Protei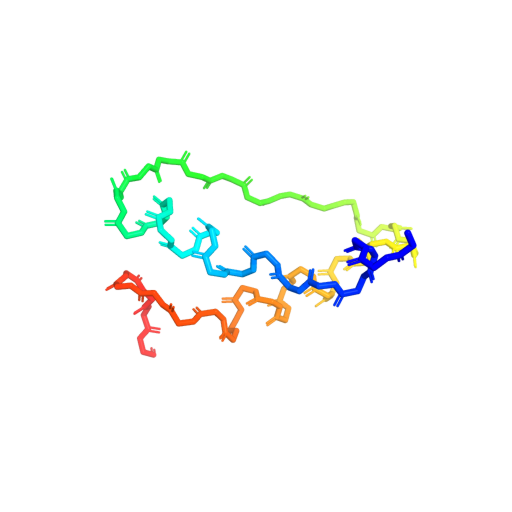n AF-A0A7R8ZVH4-F1 (afdb_monomer)

Structure (mmCIF, N/CA/C/O backbone):
data_AF-A0A7R8ZVH4-F1
#
_entry.id   AF-A0A7R8ZVH4-F1
#
loop_
_atom_site.group_PDB
_atom_site.id
_atom_site.type_symbol
_atom_site.label_atom_id
_atom_site.label_alt_id
_atom_site.label_comp_id
_atom_site.label_asym_id
_atom_site.label_entity_id
_atom_site.label_seq_id
_atom_site.pdbx_PDB_ins_code
_atom_site.Cartn_x
_atom_site.Cartn_y
_atom_site.Cartn_z
_atom_site.occupancy
_atom_site.B_iso_or_equiv
_atom_site.auth_seq_id
_atom_site.auth_comp_id
_atom_site.auth_asym_id
_atom_site.auth_atom_id
_atom_site.pdbx_PDB_model_num
ATOM 1 N N . MET A 1 1 ? 9.289 16.383 -14.168 1.00 59.91 1 MET A N 1
ATOM 2 C CA . MET A 1 1 ? 10.385 15.459 -13.800 1.00 59.91 1 MET A CA 1
ATOM 3 C C . MET A 1 1 ? 10.325 15.006 -12.339 1.00 59.91 1 MET A C 1
ATOM 5 O O . MET A 1 1 ? 10.712 13.883 -12.078 1.00 59.91 1 MET A O 1
ATOM 9 N N . GLY A 1 2 ? 9.821 15.811 -11.394 1.00 81.62 2 GLY A N 1
ATOM 10 C CA . GLY A 1 2 ? 9.782 15.450 -9.967 1.00 81.62 2 GLY A CA 1
ATOM 11 C C . GLY A 1 2 ? 8.554 14.664 -9.499 1.00 81.62 2 GLY A C 1
ATOM 12 O O . GLY A 1 2 ? 8.106 14.928 -8.396 1.00 81.62 2 GLY A O 1
ATOM 13 N N . ASP A 1 3 ? 7.978 13.784 -10.320 1.00 87.44 3 ASP A N 1
ATOM 14 C CA . ASP A 1 3 ? 6.856 12.910 -9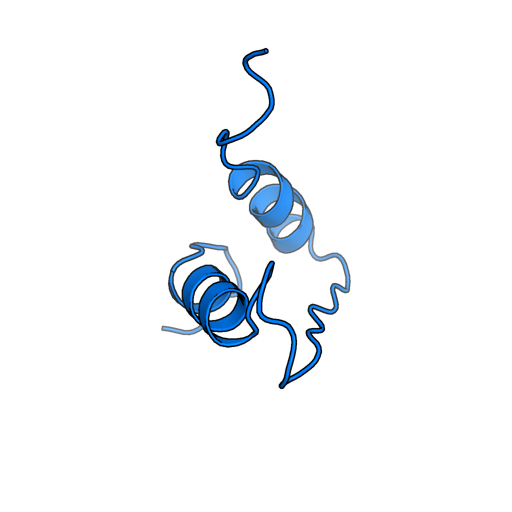.908 1.00 87.44 3 ASP A CA 1
ATOM 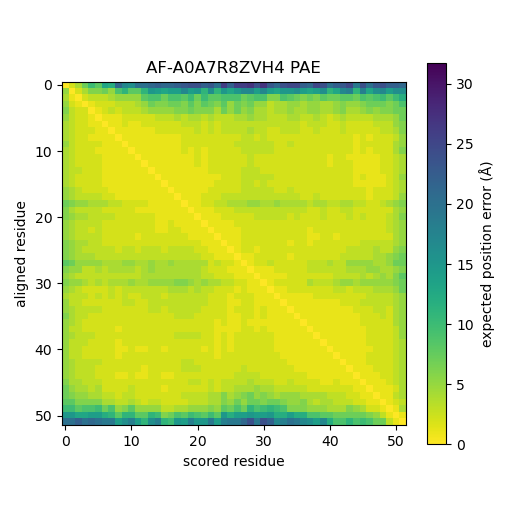15 C C . ASP A 1 3 ? 7.367 11.504 -9.541 1.00 87.44 3 ASP A C 1
ATOM 17 O O . ASP A 1 3 ? 7.041 10.943 -8.496 1.00 87.44 3 ASP A O 1
ATOM 21 N N . VAL A 1 4 ? 8.298 10.988 -10.350 1.00 87.81 4 VAL A N 1
ATOM 22 C CA . VAL A 1 4 ? 8.958 9.696 -10.143 1.00 87.81 4 VAL A CA 1
ATOM 23 C C . VAL A 1 4 ? 9.843 9.747 -8.888 1.00 87.81 4 VAL A C 1
ATOM 25 O O . VAL A 1 4 ? 10.569 10.715 -8.684 1.00 87.81 4 VAL A O 1
ATOM 28 N N . MET A 1 5 ? 9.800 8.682 -8.080 1.00 88.88 5 MET A N 1
ATOM 29 C CA . MET A 1 5 ? 10.472 8.494 -6.777 1.00 88.88 5 MET A CA 1
ATOM 30 C C . MET A 1 5 ? 9.816 9.139 -5.547 1.00 88.88 5 MET A C 1
ATOM 32 O O . MET A 1 5 ? 10.282 8.896 -4.433 1.00 88.88 5 MET A O 1
ATOM 36 N N . ASN A 1 6 ? 8.715 9.881 -5.682 1.00 91.94 6 ASN A N 1
ATOM 37 C CA . ASN A 1 6 ? 7.974 10.329 -4.500 1.00 91.94 6 ASN A CA 1
ATOM 38 C C . ASN A 1 6 ? 7.104 9.205 -3.939 1.00 91.94 6 ASN A C 1
ATOM 40 O O . ASN A 1 6 ? 6.352 8.552 -4.663 1.00 91.94 6 ASN A O 1
ATOM 44 N N . SER A 1 7 ? 7.159 9.011 -2.623 1.00 92.69 7 SER A N 1
ATOM 45 C CA . SER A 1 7 ? 6.314 8.020 -1.967 1.00 92.69 7 SER A CA 1
ATOM 46 C C . SER A 1 7 ? 4.847 8.454 -1.943 1.00 92.69 7 SER A C 1
ATOM 48 O O . SER A 1 7 ? 4.504 9.562 -1.525 1.00 92.69 7 SER A O 1
ATOM 50 N N . VAL A 1 8 ? 3.960 7.528 -2.305 1.00 94.94 8 VAL A N 1
ATOM 51 C CA . VAL A 1 8 ? 2.502 7.670 -2.163 1.00 94.94 8 VAL A CA 1
ATOM 52 C C . VAL A 1 8 ? 1.950 6.926 -0.942 1.00 94.94 8 VAL A C 1
ATOM 54 O O . VAL A 1 8 ? 0.734 6.840 -0.776 1.00 94.94 8 VAL A O 1
ATOM 57 N N . ALA A 1 9 ? 2.825 6.423 -0.062 1.00 95.81 9 ALA A N 1
ATOM 58 C CA . ALA A 1 9 ? 2.457 5.662 1.137 1.00 95.81 9 ALA A CA 1
ATOM 59 C C . ALA A 1 9 ? 1.406 6.378 2.002 1.00 95.81 9 ALA A C 1
ATOM 61 O O . ALA A 1 9 ? 0.449 5.762 2.460 1.00 95.81 9 ALA A O 1
ATOM 62 N N . HIS A 1 10 ? 1.540 7.699 2.154 1.00 96.06 10 HIS A N 1
ATOM 63 C CA . HIS A 1 10 ? 0.602 8.527 2.915 1.00 96.06 10 HIS A CA 1
ATOM 64 C C . HIS A 1 10 ? -0.833 8.451 2.370 1.00 96.06 10 HIS A C 1
ATOM 66 O O . HIS A 1 10 ? -1.776 8.380 3.151 1.00 96.06 10 HIS A O 1
ATOM 72 N N . LYS A 1 11 ? -1.009 8.399 1.042 1.00 97.25 11 LYS A N 1
ATOM 73 C CA . LYS A 1 11 ? -2.333 8.286 0.409 1.00 97.25 11 LYS A CA 1
ATOM 74 C C . LYS A 1 11 ? -2.944 6.913 0.656 1.00 97.25 11 LYS A C 1
ATOM 76 O O . LYS A 1 11 ? -4.132 6.812 0.942 1.00 97.25 11 LYS A O 1
ATOM 81 N N . VAL A 1 12 ? -2.123 5.864 0.578 1.00 97.06 12 VAL A N 1
ATOM 82 C CA . VAL A 1 12 ? -2.541 4.496 0.907 1.00 97.06 12 VAL A CA 1
ATOM 83 C C . VAL A 1 12 ? -3.000 4.423 2.361 1.00 97.06 12 VAL A C 1
ATOM 85 O O . VAL A 1 12 ? -4.097 3.936 2.617 1.00 97.06 12 VAL A O 1
ATOM 88 N N . LYS A 1 13 ? -2.223 4.981 3.298 1.00 97.31 13 LYS A N 1
ATOM 89 C CA . LYS A 1 13 ? -2.596 5.063 4.715 1.00 97.31 13 LYS A CA 1
ATOM 90 C C . LYS A 1 13 ? -3.950 5.748 4.909 1.00 97.31 13 LYS A C 1
ATOM 92 O O . LYS A 1 13 ? -4.793 5.200 5.604 1.00 97.31 13 LYS A O 1
ATOM 97 N N . THR A 1 14 ? -4.202 6.885 4.251 1.00 98.25 14 TH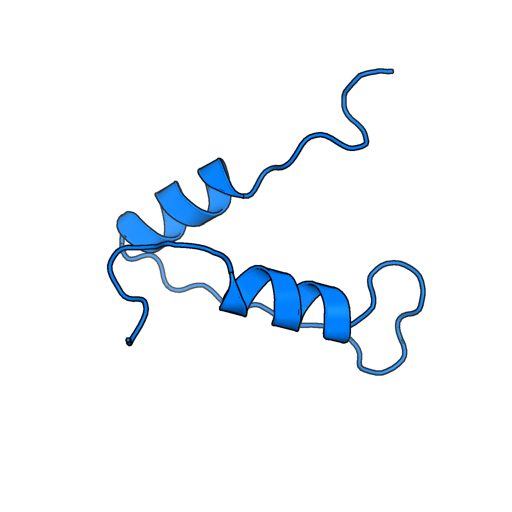R A N 1
ATOM 98 C CA . THR A 1 14 ? -5.506 7.576 4.320 1.00 98.25 14 THR A CA 1
ATOM 99 C C . THR A 1 14 ? -6.668 6.675 3.900 1.00 98.25 14 THR A C 1
ATOM 101 O O . THR A 1 14 ? -7.721 6.703 4.529 1.00 98.25 14 THR A O 1
ATOM 104 N N . ILE A 1 15 ? -6.488 5.865 2.855 1.00 97.69 15 ILE A N 1
ATOM 105 C CA . ILE A 1 15 ? -7.517 4.930 2.379 1.00 97.69 15 ILE A CA 1
ATOM 106 C C . ILE A 1 15 ? -7.720 3.789 3.387 1.00 97.69 15 ILE A C 1
ATOM 108 O O . ILE A 1 15 ? -8.857 3.434 3.691 1.00 97.69 15 ILE A O 1
ATOM 112 N N . LEU A 1 16 ? -6.637 3.225 3.923 1.00 96.19 16 LEU A N 1
ATOM 113 C CA . LEU A 1 16 ? -6.717 2.143 4.906 1.00 96.19 16 LEU A CA 1
ATOM 114 C C . LEU A 1 16 ? -7.361 2.611 6.219 1.00 96.19 16 LEU A C 1
ATOM 116 O O . LEU A 1 16 ? -8.269 1.953 6.719 1.00 96.19 16 LEU A O 1
ATOM 120 N N . ASP A 1 17 ? -6.969 3.782 6.728 1.00 96.56 17 ASP A N 1
ATOM 121 C CA . ASP A 1 17 ? -7.543 4.385 7.939 1.00 96.56 17 ASP A CA 1
ATOM 122 C C . ASP A 1 17 ? -9.017 4.788 7.754 1.00 96.56 17 ASP A C 1
ATOM 124 O O . ASP A 1 17 ? -9.785 4.801 8.713 1.00 96.56 17 ASP A O 1
ATOM 128 N N . ALA A 1 18 ? -9.445 5.069 6.520 1.00 97.25 18 ALA A N 1
ATOM 129 C CA . ALA A 1 18 ? -10.851 5.289 6.182 1.00 97.25 18 ALA A CA 1
ATOM 130 C C . ALA A 1 18 ? -11.669 3.984 6.056 1.00 97.25 18 ALA A C 1
ATOM 132 O O . ALA A 1 18 ? -12.845 4.031 5.691 1.00 97.25 18 ALA A O 1
ATOM 133 N N . ASN A 1 19 ? -11.073 2.828 6.376 1.00 93.94 19 ASN A N 1
ATOM 134 C CA . ASN A 1 19 ? -11.715 1.513 6.424 1.00 93.94 19 ASN A CA 1
ATOM 135 C C . ASN A 1 19 ? -12.299 1.039 5.076 1.00 93.94 19 ASN A C 1
ATOM 137 O O . ASN A 1 19 ? -13.318 0.343 5.018 1.00 93.94 19 ASN A O 1
ATOM 14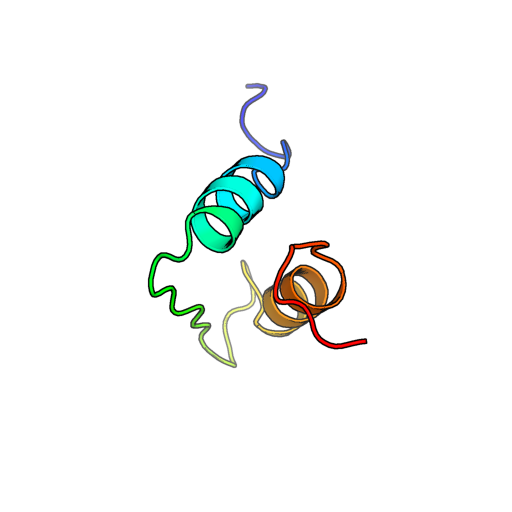1 N N . TYR A 1 20 ? -11.655 1.408 3.964 1.00 96.75 20 TYR A N 1
ATOM 142 C CA . TYR A 1 20 ? -11.983 0.848 2.652 1.00 96.75 20 TYR A CA 1
ATOM 143 C C . TYR A 1 20 ? -11.464 -0.591 2.522 1.00 96.75 20 TYR A C 1
ATOM 145 O O . TYR A 1 20 ? -10.381 -0.930 2.996 1.00 96.75 20 TYR A O 1
ATOM 153 N N . LYS A 1 21 ? -12.203 -1.447 1.804 1.00 95.56 21 LYS A N 1
ATOM 154 C CA . LYS A 1 21 ? -11.713 -2.781 1.422 1.00 95.56 21 LYS A CA 1
ATOM 155 C C . LYS A 1 21 ? -10.664 -2.639 0.320 1.00 95.56 21 LYS A C 1
ATOM 157 O O . LYS A 1 21 ? -11.000 -2.241 -0.793 1.00 95.56 21 LYS A O 1
ATOM 162 N N . VAL A 1 22 ? -9.415 -2.985 0.622 1.00 95.25 22 VAL A N 1
ATOM 163 C CA . VAL A 1 22 ? -8.277 -2.874 -0.303 1.00 95.25 22 VAL A CA 1
ATOM 164 C C . VAL A 1 22 ? -7.636 -4.245 -0.511 1.00 95.25 22 VAL A C 1
ATOM 166 O O . VAL A 1 22 ? -7.455 -5.000 0.441 1.00 95.25 22 VAL A O 1
ATOM 169 N N . LEU A 1 23 ? -7.272 -4.558 -1.756 1.00 96.25 23 LEU A N 1
ATOM 170 C CA . LEU A 1 23 ? -6.508 -5.749 -2.124 1.00 96.25 23 LEU A CA 1
ATOM 171 C C . LEU A 1 23 ? -5.202 -5.324 -2.799 1.00 96.25 23 LEU A C 1
ATOM 173 O O . LEU A 1 23 ? -5.227 -4.679 -3.845 1.00 96.25 23 LEU A O 1
ATOM 177 N N . PHE A 1 24 ? -4.073 -5.736 -2.228 1.00 95.69 24 PHE A N 1
ATOM 178 C CA . PHE A 1 24 ? -2.774 -5.682 -2.893 1.00 95.69 24 PHE A CA 1
ATOM 179 C C . PHE A 1 24 ? -2.495 -7.029 -3.554 1.00 95.69 24 PHE A C 1
ATOM 181 O O . PHE A 1 24 ? -2.600 -8.069 -2.907 1.00 95.69 24 PHE A O 1
ATOM 188 N N . TYR A 1 25 ? -2.128 -7.012 -4.832 1.00 96.25 25 TYR A N 1
ATOM 189 C CA . TYR A 1 25 ? -1.737 -8.204 -5.576 1.00 96.25 25 TYR A CA 1
ATOM 190 C C . TYR A 1 25 ? -0.498 -7.899 -6.421 1.00 96.25 25 TYR A C 1
ATOM 192 O O . TYR A 1 25 ? -0.351 -6.797 -6.946 1.00 96.25 25 TYR A O 1
ATOM 200 N N . SER A 1 26 ? 0.389 -8.883 -6.551 1.00 97.19 26 SER A N 1
ATOM 201 C CA . SER A 1 26 ? 1.599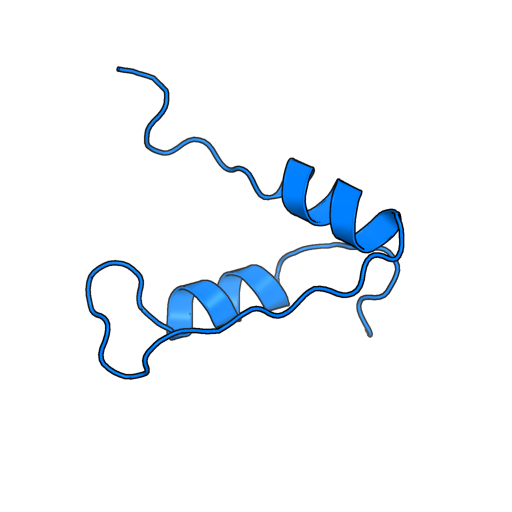 -8.790 -7.371 1.00 97.19 26 SER A CA 1
ATOM 202 C C . SER A 1 26 ? 1.838 -10.127 -8.062 1.00 97.19 26 SER A C 1
ATOM 204 O O . SER A 1 26 ? 1.596 -11.183 -7.474 1.00 97.19 26 SER A O 1
ATOM 206 N N . GLY A 1 27 ? 2.342 -10.097 -9.295 1.00 96.88 27 GLY A N 1
ATOM 207 C CA . GLY A 1 27 ? 2.830 -11.303 -9.960 1.00 96.88 27 GLY A CA 1
ATOM 208 C C . GLY A 1 27 ? 4.150 -11.763 -9.338 1.00 96.88 27 GLY A C 1
ATOM 209 O O . GLY A 1 27 ? 5.063 -10.961 -9.164 1.00 96.88 27 GLY A O 1
ATOM 210 N N . GLN A 1 28 ? 4.282 -13.057 -9.029 1.00 93.81 28 GLN A N 1
ATOM 211 C CA . GLN A 1 28 ? 5.477 -13.584 -8.349 1.00 93.81 28 GLN A CA 1
ATOM 212 C C . GLN A 1 28 ? 6.778 -13.453 -9.171 1.00 93.81 28 GLN A C 1
ATOM 214 O O . GLN A 1 28 ? 7.860 -13.528 -8.598 1.00 93.81 28 GLN A O 1
ATOM 219 N N . LEU A 1 29 ? 6.670 -13.291 -10.499 1.00 96.50 29 LEU A N 1
ATOM 220 C CA . LEU A 1 29 ? 7.799 -13.187 -11.436 1.00 96.50 29 LEU A CA 1
ATOM 221 C C . LEU A 1 29 ? 7.997 -11.768 -12.008 1.00 96.50 29 LEU A C 1
ATOM 223 O O . LEU A 1 29 ? 8.783 -11.600 -12.937 1.00 96.50 29 LEU A O 1
ATOM 227 N N . ASP A 1 30 ? 7.289 -10.753 -11.501 1.00 97.50 30 ASP A N 1
ATOM 228 C CA . ASP A 1 30 ? 7.524 -9.361 -11.910 1.00 97.50 30 ASP A CA 1
ATOM 229 C C . ASP A 1 30 ? 8.891 -8.886 -11.388 1.00 97.50 30 ASP A C 1
ATOM 231 O O . ASP A 1 30 ? 9.187 -9.020 -10.200 1.00 97.50 30 ASP A O 1
ATOM 235 N N . ILE A 1 31 ? 9.732 -8.349 -12.275 1.00 95.69 3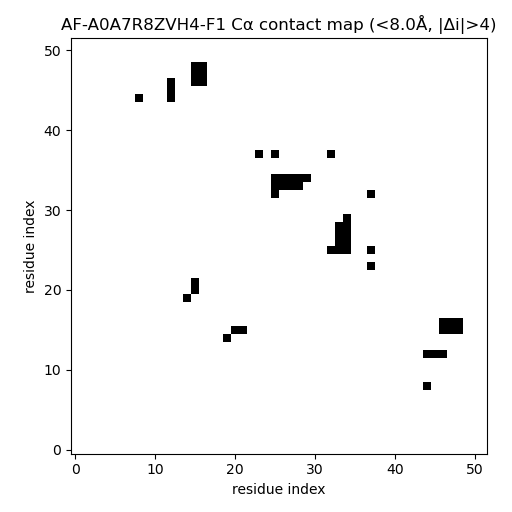1 ILE A N 1
ATOM 236 C CA . ILE A 1 31 ? 11.077 -7.858 -11.937 1.00 95.69 31 ILE A CA 1
ATOM 237 C C . ILE A 1 31 ? 11.150 -6.332 -11.806 1.00 95.69 31 ILE A C 1
ATOM 239 O O . ILE A 1 31 ? 12.108 -5.827 -11.227 1.00 95.69 31 ILE A O 1
ATOM 243 N N . ILE A 1 32 ? 10.170 -5.594 -12.340 1.00 95.88 32 ILE A N 1
ATOM 244 C CA . ILE A 1 32 ? 10.153 -4.124 -12.304 1.00 95.88 32 ILE A CA 1
ATOM 245 C C . ILE A 1 32 ? 9.493 -3.659 -11.004 1.00 95.88 32 ILE A C 1
ATOM 247 O O . ILE A 1 32 ? 10.028 -2.783 -10.324 1.00 95.88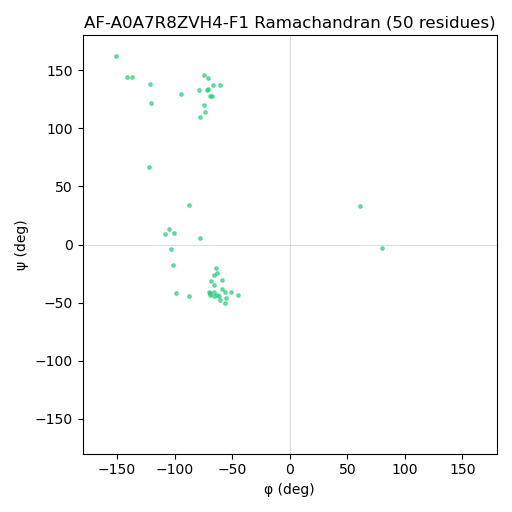 32 ILE A O 1
ATOM 251 N N . VAL A 1 33 ? 8.370 -4.278 -10.622 1.00 95.06 33 VAL A N 1
ATOM 252 C CA . VAL A 1 33 ? 7.669 -4.021 -9.351 1.00 95.06 33 VAL A CA 1
ATOM 253 C C . VAL A 1 33 ? 7.565 -5.326 -8.569 1.00 95.06 33 VAL A C 1
ATOM 255 O O . VAL A 1 33 ? 6.499 -5.912 -8.394 1.00 95.06 33 VAL A O 1
ATOM 258 N N . ALA A 1 34 ? 8.723 -5.817 -8.136 1.00 97.06 34 ALA A N 1
ATOM 259 C CA . ALA A 1 34 ? 8.835 -7.158 -7.588 1.00 97.06 34 ALA A CA 1
ATOM 260 C C . ALA A 1 34 ? 7.970 -7.370 -6.335 1.00 97.06 34 ALA A C 1
ATOM 262 O O . ALA A 1 34 ? 7.967 -6.548 -5.417 1.00 97.06 34 ALA A O 1
ATOM 263 N N . TYR A 1 35 ? 7.305 -8.528 -6.262 1.00 96.88 35 TYR A N 1
ATOM 264 C CA . TYR A 1 35 ? 6.481 -8.951 -5.119 1.00 96.88 35 TYR A CA 1
ATOM 265 C C . TYR A 1 35 ? 7.131 -8.705 -3.737 1.00 96.88 35 TYR A C 1
ATOM 267 O O . TYR A 1 35 ? 6.447 -8.180 -2.850 1.00 96.88 35 TYR A O 1
ATOM 275 N N . PRO A 1 36 ? 8.436 -8.991 -3.518 1.00 96.94 36 PRO A N 1
ATOM 276 C CA . PRO A 1 36 ? 9.084 -8.710 -2.237 1.00 96.94 36 PRO A CA 1
ATOM 277 C C . PRO A 1 36 ? 9.047 -7.231 -1.829 1.00 96.94 36 PRO A C 1
ATOM 279 O O . PRO A 1 36 ? 8.984 -6.938 -0.635 1.00 96.94 36 PRO A O 1
ATOM 282 N N . LEU A 1 37 ? 9.042 -6.296 -2.788 1.00 96.62 37 LEU A N 1
ATOM 283 C CA . LEU A 1 37 ? 8.948 -4.860 -2.509 1.00 96.62 37 LEU A CA 1
ATOM 284 C C . LEU A 1 37 ? 7.560 -4.491 -1.985 1.00 96.62 37 LEU A C 1
ATOM 286 O O . LEU A 1 37 ? 7.463 -3.751 -1.008 1.00 96.62 37 LEU A O 1
ATOM 290 N N . THR A 1 38 ? 6.494 -5.047 -2.568 1.00 96.25 38 THR A N 1
ATOM 291 C CA . THR A 1 38 ? 5.126 -4.874 -2.053 1.00 96.25 38 THR A CA 1
ATOM 292 C C . THR A 1 38 ? 4.990 -5.470 -0.654 1.00 96.25 38 THR A C 1
ATOM 294 O O . THR A 1 38 ? 4.437 -4.820 0.231 1.00 96.25 38 THR A O 1
ATOM 297 N N . LEU A 1 39 ? 5.543 -6.663 -0.412 1.00 95.44 39 LEU A N 1
ATOM 298 C CA . LEU A 1 39 ? 5.523 -7.277 0.918 1.00 95.44 39 LEU A CA 1
ATOM 299 C C . LEU A 1 39 ? 6.260 -6.412 1.952 1.00 95.44 39 LEU A C 1
ATOM 301 O O . LEU A 1 39 ? 5.758 -6.212 3.056 1.00 95.44 39 LEU A O 1
ATOM 305 N N . ASN A 1 40 ? 7.432 -5.879 1.598 1.00 96.06 40 ASN A N 1
ATOM 306 C CA . ASN A 1 40 ? 8.187 -4.990 2.476 1.00 96.06 40 ASN A CA 1
ATOM 307 C C . ASN A 1 40 ? 7.446 -3.668 2.727 1.00 96.06 40 ASN A C 1
ATOM 309 O O . ASN A 1 40 ? 7.403 -3.207 3.864 1.00 96.06 40 ASN A O 1
ATOM 313 N N . PHE A 1 41 ? 6.823 -3.085 1.700 1.00 95.62 41 PHE A N 1
ATOM 314 C CA . PHE A 1 41 ? 5.981 -1.898 1.845 1.00 95.62 41 PHE A CA 1
ATOM 315 C C . PHE A 1 41 ? 4.851 -2.134 2.854 1.00 95.62 41 PHE A C 1
ATOM 317 O O . PHE A 1 41 ? 4.709 -1.354 3.788 1.00 95.62 41 PHE A O 1
ATOM 324 N N . LEU A 1 42 ? 4.102 -3.233 2.720 1.00 93.75 42 LEU A N 1
ATOM 325 C CA . LEU A 1 42 ? 2.976 -3.541 3.609 1.00 93.75 42 LEU A CA 1
ATOM 326 C C . LEU A 1 42 ? 3.409 -3.816 5.054 1.00 93.75 42 LEU A C 1
ATOM 328 O O . LEU A 1 42 ? 2.694 -3.442 5.974 1.00 93.75 42 LEU A O 1
ATOM 332 N N . LYS A 1 43 ? 4.576 -4.437 5.263 1.00 93.88 43 LYS A N 1
ATOM 333 C CA . LYS A 1 43 ? 5.119 -4.700 6.608 1.00 93.88 43 LYS A CA 1
ATOM 334 C C . LYS A 1 43 ? 5.551 -3.435 7.350 1.00 93.88 43 LYS A C 1
ATOM 336 O O . LYS A 1 43 ? 5.494 -3.413 8.571 1.00 93.88 43 LYS A O 1
ATOM 341 N N . ASN A 1 44 ? 6.010 -2.417 6.622 1.00 94.88 44 ASN A N 1
ATOM 342 C CA . ASN A 1 44 ? 6.541 -1.180 7.203 1.00 94.88 44 ASN A CA 1
ATOM 343 C C . ASN A 1 44 ? 5.557 -0.000 7.115 1.00 94.88 44 ASN A C 1
ATOM 345 O O . ASN A 1 44 ? 5.871 1.093 7.578 1.00 94.88 44 ASN A O 1
ATOM 349 N N . LEU A 1 45 ? 4.395 -0.179 6.482 1.00 95.44 45 LEU A N 1
ATOM 350 C CA . LEU A 1 45 ? 3.369 0.853 6.422 1.00 95.44 45 LEU A CA 1
ATOM 351 C C . LEU A 1 45 ? 2.612 0.887 7.749 1.00 95.44 45 LEU A C 1
ATOM 353 O O . LEU A 1 45 ? 1.805 0.004 8.007 1.00 95.44 45 LEU A O 1
ATOM 357 N N . GLU A 1 46 ? 2.817 1.942 8.528 1.00 94.62 46 GLU A N 1
ATOM 358 C CA . GLU A 1 46 ? 2.069 2.183 9.762 1.00 94.62 46 GLU A CA 1
ATOM 359 C C . GLU A 1 46 ? 0.641 2.659 9.459 1.00 94.62 46 GLU A C 1
ATOM 361 O O . GLU A 1 46 ? 0.436 3.702 8.826 1.00 94.62 46 GLU A O 1
ATOM 366 N N . TRP A 1 47 ? -0.366 1.916 9.919 1.00 94.56 47 TRP A N 1
ATOM 367 C CA . TRP A 1 47 ? -1.783 2.282 9.804 1.00 94.56 47 TRP A CA 1
ATOM 368 C C . TRP A 1 47 ? -2.599 1.701 10.965 1.00 94.56 47 TRP A C 1
ATOM 370 O O . TRP A 1 47 ? -2.154 0.796 11.666 1.00 94.56 47 TRP A O 1
ATOM 380 N N . SER A 1 48 ? -3.799 2.235 11.184 1.00 92.62 48 SER A N 1
ATOM 381 C CA . SER A 1 48 ? -4.588 1.996 12.405 1.00 92.62 48 SER A CA 1
ATOM 382 C C . SER A 1 48 ? -5.022 0.545 12.654 1.00 92.62 48 SER A C 1
ATOM 384 O O . SER A 1 48 ? -5.263 0.182 13.801 1.00 92.62 48 SER A O 1
ATOM 386 N N . GLY A 1 49 ? -5.129 -0.281 11.611 1.00 88.44 49 GLY A N 1
ATOM 387 C CA . GLY A 1 49 ? -5.482 -1.700 11.717 1.00 88.44 49 GLY A CA 1
ATOM 388 C C . GLY A 1 49 ? -4.306 -2.657 11.525 1.00 88.44 49 GLY A C 1
ATOM 389 O O . GLY A 1 49 ? -4.528 -3.852 11.324 1.00 88.44 49 GLY A O 1
ATOM 390 N N . GLN A 1 50 ? -3.066 -2.160 11.549 1.00 87.75 50 GLN A N 1
ATOM 391 C CA . GLN A 1 50 ? -1.889 -3.022 11.564 1.00 87.75 50 GLN A CA 1
ATOM 392 C C . GLN A 1 50 ? -1.834 -3.781 12.897 1.00 87.75 50 GLN A C 1
ATOM 394 O O . GLN A 1 50 ? -1.924 -3.174 13.961 1.00 87.75 50 GLN A O 1
ATOM 399 N N . ALA A 1 51 ? -1.713 -5.109 12.836 1.00 74.94 51 ALA A N 1
ATOM 400 C CA . ALA A 1 51 ? -1.430 -5.911 14.022 1.00 74.94 51 ALA A CA 1
ATOM 401 C C . ALA A 1 51 ? 0.018 -5.667 14.478 1.00 74.94 51 ALA A C 1
ATOM 403 O O . ALA A 1 51 ? 0.895 -5.504 13.627 1.00 74.94 51 ALA A O 1
ATOM 404 N N . GLU A 1 52 ? 0.232 -5.642 15.796 1.00 57.81 52 GLU A N 1
ATOM 405 C CA . GLU A 1 52 ? 1.568 -5.613 16.411 1.00 57.81 52 GLU A CA 1
ATOM 406 C C . GLU A 1 52 ? 2.389 -6.862 16.051 1.00 57.81 52 GLU A C 1
ATOM 408 O O . GLU A 1 52 ? 1.802 -7.973 16.005 1.00 57.81 52 GLU A O 1
#

Secondary structure (DSSP, 8-state):
--STT---HHHHHHHHHTT--------TT-SSS-HHHHHHHHHH---TT---

Organism: NCBI:txid163714

Mean predicted aligned error: 3.52 Å

InterPro domains:
  IPR001563 Peptidase S10, serine carboxypeptidase [PF00450] (3-51)
  IPR029058 Alpha/Beta hydrolase fold [G3DSA:3.40.50.1820] (1-52)
  IPR029058 Alpha/Beta hydrolase fold [SSF53474] (2-51)

Radius of gyration: 12.51 Å; Cα contacts (8 Å, |Δi|>4): 26; chains: 1; bounding box: 23×29×30 Å

Solvent-accessible surface area (backbone atoms onl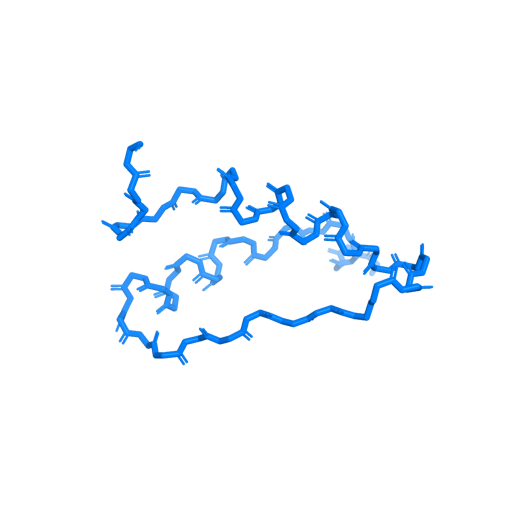y — not comparable to full-atom values): 3586 Å² total; per-residue (Å²): 126,89,66,77,92,65,84,60,62,69,60,53,36,54,44,54,65,67,69,55,93,79,84,90,86,65,56,87,81,41,82,88,72,32,37,68,57,57,54,50,48,62,75,68,55,80,47,85,84,61,80,132

Foldseek 3Di:
DPPPPDDPLVVVQVCVQVVDDDDDDDDCPDPVCHPVNVVVSVVPRDHDPDDD

Sequence (52 aa):
MGDVMNSVAHKVKTILDANYKVLFYSGQLDIIVAYPLTLNFLKNLEWSGQAE

pLDDT: mean 92.93, std 8.0, range [57.81, 98.25]